Protein AF-A0A101Y1P4-F1 (afdb_monomer)

Secondary structure (DSSP, 8-state):
------THHHHHHHHHHHHHHHIIIIIHHHHHHTTTT-SSS---GGGHHHHHHHHHHHHHHHHHHHHHHGGG--S-HHHHHHHHHHHHHHHHHHHHHHHHGGGHHHHHHHHHHHHHHHHHHHHHHHHHHHHHHHHHHHHT-

Nearest PDB structures (foldseek):
  7unf-assembly1_6  TM=3.393E-01  e=2.277E+00  Homo sapiens
  7u8r-assembly1_h  TM=3.170E-01  e=5.267E+00  Sus scrofa

Structure (mmCIF, N/CA/C/O backbone):
data_AF-A0A101Y1P4-F1
#
_entry.id   AF-A0A101Y1P4-F1
#
loop_
_atom_site.group_PDB
_atom_site.id
_atom_site.type_symbol
_atom_site.label_atom_id
_atom_site.label_alt_id
_atom_site.label_comp_id
_atom_site.label_asym_id
_atom_site.label_entity_id
_atom_site.label_seq_id
_atom_site.pdbx_PDB_ins_code
_atom_site.Cartn_x
_atom_site.Cartn_y
_atom_site.Cartn_z
_atom_site.occupancy
_atom_site.B_iso_or_equiv
_atom_site.auth_seq_id
_atom_site.auth_comp_id
_atom_site.auth_asym_id
_atom_site.auth_atom_id
_atom_site.pdbx_PDB_model_num
ATOM 1 N N . MET A 1 1 ? -31.276 8.222 21.612 1.00 32.75 1 MET A N 1
ATOM 2 C CA . MET A 1 1 ? -31.260 7.771 20.201 1.00 32.75 1 MET A CA 1
ATOM 3 C C . MET A 1 1 ? -29.813 7.650 19.754 1.00 32.75 1 MET A C 1
ATOM 5 O O . MET A 1 1 ? -29.128 8.662 19.695 1.00 32.75 1 MET A O 1
ATOM 9 N N . ALA A 1 2 ? -29.314 6.431 19.530 1.00 35.50 2 ALA A N 1
ATOM 10 C CA . ALA A 1 2 ? -27.965 6.245 18.998 1.00 35.50 2 ALA A CA 1
ATOM 11 C C . ALA A 1 2 ? -27.938 6.766 17.549 1.00 35.50 2 ALA A C 1
ATOM 13 O O . ALA A 1 2 ? -28.801 6.360 16.767 1.00 35.50 2 ALA A O 1
ATOM 14 N N . PRO A 1 3 ? -27.020 7.674 17.176 1.00 42.53 3 PRO A N 1
ATOM 15 C CA . PRO A 1 3 ? -26.953 8.166 15.807 1.00 42.53 3 PRO A CA 1
ATOM 16 C C . PRO A 1 3 ? -26.710 6.981 14.872 1.00 42.53 3 PRO A C 1
ATOM 18 O O . PRO A 1 3 ? -25.846 6.146 15.152 1.00 42.53 3 PRO A O 1
ATOM 21 N N . ALA A 1 4 ? -27.489 6.900 13.789 1.00 44.00 4 ALA A N 1
ATOM 22 C CA . ALA A 1 4 ? -27.330 5.903 12.737 1.00 44.00 4 ALA A CA 1
ATOM 23 C C . ALA A 1 4 ? -25.859 5.891 12.294 1.00 44.00 4 ALA A C 1
ATOM 25 O O . ALA A 1 4 ? -25.381 6.830 11.651 1.00 44.00 4 ALA A O 1
ATOM 26 N N . ARG A 1 5 ? -25.111 4.870 12.729 1.00 55.28 5 ARG A N 1
ATOM 27 C CA . ARG A 1 5 ? -23.684 4.740 12.432 1.00 55.28 5 ARG A CA 1
ATOM 28 C C . ARG A 1 5 ? -23.569 4.555 10.927 1.00 55.28 5 ARG A C 1
ATOM 30 O O . ARG A 1 5 ? -23.924 3.503 10.409 1.00 55.28 5 ARG A O 1
ATOM 37 N N . LYS A 1 6 ? -23.136 5.602 10.220 1.00 55.81 6 LYS A N 1
ATOM 38 C CA . LYS A 1 6 ? -22.816 5.513 8.792 1.00 55.81 6 LYS A CA 1
ATOM 39 C C . LYS A 1 6 ? -21.855 4.340 8.597 1.00 55.81 6 LYS A C 1
ATOM 41 O O . LYS A 1 6 ? -20.930 4.185 9.386 1.00 55.81 6 LYS A O 1
ATOM 46 N N . ASN A 1 7 ? -22.040 3.569 7.526 1.00 67.25 7 ASN A N 1
ATOM 47 C CA . ASN A 1 7 ? -21.205 2.422 7.135 1.00 67.25 7 ASN A CA 1
ATOM 48 C C . ASN A 1 7 ? -19.762 2.821 6.727 1.00 67.25 7 ASN A C 1
ATOM 50 O O . ASN A 1 7 ? -19.125 2.148 5.921 1.00 67.25 7 ASN A O 1
ATOM 54 N N . THR A 1 8 ? -19.243 3.934 7.259 1.00 72.31 8 THR A N 1
ATOM 55 C CA . THR A 1 8 ? -17.912 4.514 7.028 1.00 72.31 8 THR A CA 1
ATOM 56 C C . THR A 1 8 ? -16.796 3.500 7.225 1.00 72.31 8 THR A C 1
ATOM 58 O O . THR A 1 8 ? -15.839 3.514 6.455 1.00 72.31 8 THR A O 1
ATOM 61 N N . ASP A 1 9 ? -16.947 2.597 8.193 1.00 76.12 9 ASP A N 1
ATOM 62 C CA . ASP A 1 9 ? -15.950 1.570 8.506 1.00 76.12 9 ASP A CA 1
ATOM 63 C C . ASP A 1 9 ? -15.800 0.556 7.354 1.00 76.12 9 ASP A C 1
ATOM 65 O O . ASP A 1 9 ? -14.686 0.167 7.008 1.00 76.12 9 ASP A O 1
ATOM 69 N N . PHE A 1 10 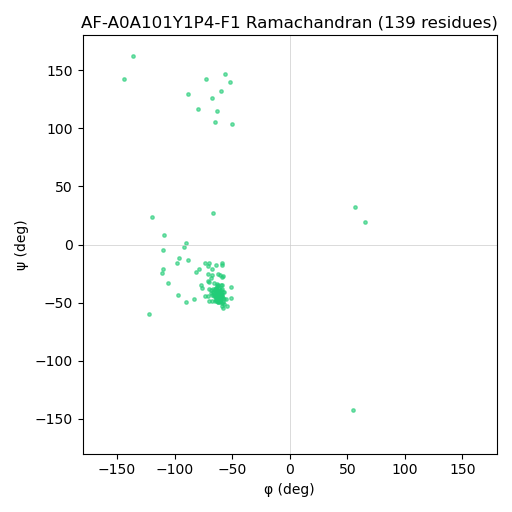? -16.910 0.185 6.702 1.00 83.25 10 PHE A N 1
ATOM 70 C CA . PHE A 1 10 ? -16.912 -0.706 5.537 1.00 83.25 10 PHE A CA 1
ATOM 71 C C . PHE A 1 10 ? -16.450 0.003 4.265 1.00 83.25 10 PHE A C 1
ATOM 73 O O . PHE A 1 10 ? -15.719 -0.584 3.470 1.00 83.25 10 PHE A O 1
ATOM 80 N N . TYR A 1 11 ? -16.821 1.274 4.078 1.00 85.50 11 TYR A N 1
ATOM 81 C CA . TYR A 1 11 ? -16.355 2.057 2.930 1.00 85.50 11 TYR A CA 1
ATOM 82 C C . TYR A 1 11 ? -14.835 2.233 2.933 1.00 85.50 11 TYR A C 1
ATOM 84 O O . TYR A 1 11 ? -14.222 2.216 1.868 1.00 85.50 11 TYR A O 1
ATOM 92 N N . MET A 1 12 ? -14.216 2.360 4.110 1.00 87.56 12 MET A N 1
ATOM 93 C CA . MET A 1 12 ? -12.762 2.457 4.224 1.00 87.56 12 MET A CA 1
ATOM 94 C C . MET A 1 12 ? -12.060 1.163 3.796 1.00 87.56 12 MET A C 1
ATOM 96 O O . MET A 1 12 ? -11.079 1.210 3.048 1.00 87.56 12 MET A O 1
ATOM 100 N N . LEU A 1 13 ? -12.584 0.011 4.221 1.00 88.56 13 LEU A N 1
ATOM 101 C CA . LEU A 1 13 ? -12.084 -1.298 3.798 1.00 88.56 13 LEU A CA 1
ATOM 102 C C . LEU A 1 13 ? -12.275 -1.507 2.298 1.00 88.56 13 LEU A C 1
ATOM 104 O O . LEU A 1 13 ? -11.332 -1.901 1.622 1.00 88.56 13 LEU A O 1
ATOM 108 N N . ALA A 1 14 ? -13.454 -1.180 1.765 1.00 90.12 14 ALA A N 1
ATOM 109 C CA . ALA A 1 14 ? -13.744 -1.299 0.340 1.00 90.12 14 ALA A CA 1
ATOM 110 C C . ALA A 1 14 ? -12.820 -0.414 -0.511 1.00 90.12 14 ALA A C 1
ATOM 112 O O . ALA A 1 14 ? -12.259 -0.885 -1.494 1.00 90.12 14 ALA A O 1
ATOM 113 N N . ALA A 1 15 ? -12.597 0.841 -0.108 1.00 90.88 15 ALA A N 1
ATOM 114 C CA . ALA A 1 15 ? -11.664 1.737 -0.789 1.00 90.88 15 ALA A CA 1
ATOM 115 C C . ALA A 1 15 ? -10.217 1.227 -0.718 1.00 90.88 15 ALA A C 1
ATOM 117 O O . ALA A 1 15 ? -9.480 1.307 -1.697 1.00 90.88 15 ALA A O 1
ATOM 118 N N . SER A 1 16 ? -9.817 0.666 0.425 1.00 92.38 16 SER A N 1
ATOM 119 C CA . SER A 1 16 ? -8.491 0.068 0.600 1.00 92.38 16 SER A CA 1
ATOM 120 C C . SER A 1 16 ? -8.312 -1.187 -0.256 1.00 92.38 16 SER A C 1
ATOM 122 O O . SER A 1 16 ? -7.266 -1.352 -0.878 1.00 92.38 16 SER A O 1
ATOM 124 N N . ALA A 1 17 ? -9.335 -2.035 -0.354 1.00 93.06 17 ALA A N 1
ATOM 125 C CA . ALA A 1 17 ? -9.335 -3.187 -1.246 1.00 93.06 17 ALA A CA 1
ATOM 126 C C . ALA A 1 17 ? -9.279 -2.750 -2.716 1.00 93.06 17 ALA A C 1
ATOM 128 O O . ALA A 1 17 ? -8.472 -3.274 -3.471 1.00 93.06 17 ALA A O 1
ATOM 129 N N . ALA A 1 18 ? -10.070 -1.752 -3.118 1.00 94.00 18 ALA A N 1
ATOM 130 C CA . ALA A 1 18 ? -10.058 -1.226 -4.481 1.00 94.00 18 ALA A CA 1
ATOM 131 C C . ALA A 1 18 ? -8.687 -0.651 -4.868 1.00 94.00 18 ALA A C 1
ATOM 133 O O . ALA A 1 18 ? -8.184 -0.957 -5.947 1.00 94.00 18 ALA A O 1
ATOM 134 N N . ALA A 1 19 ? -8.058 0.125 -3.977 1.00 93.50 19 ALA A N 1
ATOM 135 C CA . ALA A 1 19 ? -6.704 0.626 -4.188 1.00 93.50 19 ALA A CA 1
ATOM 136 C C . ALA A 1 19 ? -5.708 -0.531 -4.337 1.00 93.50 19 ALA A C 1
ATOM 138 O O . ALA A 1 19 ? -4.952 -0.569 -5.300 1.00 93.50 19 ALA A O 1
ATOM 139 N N . PHE A 1 20 ? -5.749 -1.517 -3.441 1.00 93.88 20 PHE A N 1
ATOM 140 C CA . PHE A 1 20 ? -4.874 -2.684 -3.524 1.00 93.88 20 PHE A CA 1
ATOM 141 C C . PHE A 1 20 ? -5.044 -3.445 -4.850 1.00 93.88 20 PHE A C 1
ATOM 143 O O . PHE A 1 20 ? -4.067 -3.688 -5.554 1.00 93.88 20 PHE A O 1
ATOM 150 N N . LEU A 1 21 ? -6.286 -3.748 -5.239 1.00 95.88 21 LEU A N 1
ATOM 151 C CA . LEU A 1 21 ? -6.602 -4.451 -6.484 1.00 95.88 21 LEU A CA 1
ATOM 152 C C . LEU A 1 21 ? -6.147 -3.669 -7.721 1.00 95.88 21 LEU A C 1
ATOM 154 O O . LEU A 1 21 ? -5.608 -4.270 -8.646 1.00 95.88 21 LEU A O 1
ATOM 158 N N . TYR A 1 22 ? -6.309 -2.343 -7.731 1.00 95.88 22 TYR A N 1
ATOM 159 C CA . TYR A 1 22 ? -5.798 -1.493 -8.807 1.00 95.88 22 TYR A CA 1
ATOM 160 C C . TYR A 1 22 ? -4.289 -1.689 -9.003 1.00 95.88 22 TYR A C 1
ATOM 162 O O . TYR A 1 22 ? -3.828 -1.905 -10.123 1.00 95.88 22 TYR A O 1
ATOM 170 N N . PHE A 1 23 ? -3.513 -1.686 -7.919 1.00 94.31 23 PHE A N 1
ATOM 171 C CA . PHE A 1 23 ? -2.068 -1.873 -8.023 1.00 94.31 23 PHE A CA 1
ATOM 172 C C . PHE A 1 23 ? -1.685 -3.289 -8.470 1.00 94.31 23 PHE A C 1
ATOM 174 O O . PHE A 1 23 ? -0.795 -3.427 -9.304 1.00 94.31 23 PHE A O 1
ATOM 181 N N . ILE A 1 24 ? -2.380 -4.323 -7.987 1.00 94.56 24 ILE A N 1
ATOM 182 C CA . ILE A 1 24 ? -2.117 -5.722 -8.365 1.00 94.56 24 ILE A CA 1
ATOM 183 C C . ILE A 1 24 ? -2.452 -6.008 -9.832 1.00 94.56 24 ILE A C 1
ATOM 185 O O . ILE A 1 24 ? -1.689 -6.693 -10.502 1.00 94.56 24 ILE A O 1
ATOM 189 N N . PHE A 1 25 ? -3.583 -5.511 -10.334 1.00 96.06 25 PHE A N 1
ATOM 190 C CA . PHE A 1 25 ? -4.085 -5.894 -11.658 1.00 96.06 25 PHE A CA 1
ATOM 191 C C . PHE A 1 25 ? -3.744 -4.907 -12.773 1.00 96.06 25 PHE A C 1
ATOM 193 O O . PHE A 1 25 ? -3.867 -5.264 -13.940 1.00 96.06 25 PHE A O 1
ATOM 200 N N . ILE A 1 26 ? -3.341 -3.677 -12.441 1.00 95.38 26 ILE A N 1
ATOM 201 C CA . ILE A 1 26 ? -3.069 -2.634 -13.438 1.00 95.38 26 ILE A CA 1
ATOM 202 C C . ILE A 1 26 ? -1.633 -2.131 -13.309 1.00 95.38 26 ILE A C 1
ATOM 204 O O . ILE A 1 26 ? -0.860 -2.260 -14.255 1.00 95.38 26 ILE A O 1
ATOM 208 N N . ALA A 1 27 ? -1.256 -1.583 -12.150 1.00 93.62 27 ALA A N 1
ATOM 209 C CA . ALA A 1 27 ? 0.045 -0.926 -12.014 1.00 93.62 27 ALA A CA 1
ATOM 210 C C . ALA A 1 27 ? 1.223 -1.906 -12.107 1.00 93.62 27 ALA A C 1
ATOM 212 O O . ALA A 1 27 ? 2.159 -1.666 -12.863 1.00 93.62 27 ALA A O 1
ATOM 213 N N . ILE A 1 28 ? 1.176 -3.017 -11.370 1.00 92.38 28 ILE A N 1
ATOM 214 C CA . ILE A 1 28 ? 2.271 -3.992 -11.349 1.00 92.38 28 ILE A CA 1
ATOM 215 C C . ILE A 1 28 ? 2.467 -4.663 -12.715 1.00 92.38 28 ILE A C 1
ATOM 217 O O . ILE A 1 28 ? 3.594 -4.639 -13.199 1.00 92.38 28 ILE A O 1
ATOM 221 N N . PRO A 1 29 ? 1.422 -5.184 -13.390 1.00 94.19 29 PRO A N 1
ATOM 222 C CA . PRO A 1 29 ? 1.585 -5.764 -14.721 1.00 94.19 29 PRO A CA 1
ATOM 223 C C . PRO A 1 29 ? 2.150 -4.772 -15.741 1.00 94.19 29 PRO A C 1
ATOM 225 O O . PRO A 1 29 ? 3.000 -5.144 -16.543 1.00 94.19 29 PRO A O 1
ATOM 228 N N . TYR A 1 30 ? 1.732 -3.502 -15.680 1.00 94.25 30 TYR A N 1
ATOM 229 C CA . TYR A 1 30 ? 2.298 -2.452 -16.528 1.00 94.25 30 TYR A CA 1
ATOM 230 C C . TYR A 1 30 ? 3.781 -2.205 -16.230 1.00 94.25 30 TYR A C 1
ATOM 232 O O . TYR A 1 30 ? 4.580 -2.022 -17.146 1.00 94.25 30 TYR A O 1
ATOM 240 N N . GLY A 1 31 ? 4.151 -2.152 -14.949 1.00 91.81 31 GLY A N 1
ATOM 241 C CA . GLY A 1 31 ? 5.539 -1.957 -14.546 1.00 91.81 31 GLY A CA 1
ATOM 242 C C . GLY A 1 31 ? 6.425 -3.127 -14.981 1.00 91.81 31 GLY A C 1
ATOM 243 O O . GLY A 1 31 ? 7.525 -2.911 -15.484 1.00 91.81 31 GLY A O 1
ATOM 244 N N . ASP A 1 32 ? 5.927 -4.356 -14.855 1.00 90.81 32 ASP A N 1
ATOM 245 C CA . ASP A 1 32 ? 6.650 -5.573 -15.234 1.00 90.81 32 ASP A CA 1
ATOM 246 C C . ASP A 1 32 ? 6.882 -5.638 -16.748 1.00 90.81 32 ASP A C 1
ATOM 248 O O . ASP A 1 32 ? 8.011 -5.831 -17.196 1.00 90.81 32 ASP A O 1
ATOM 252 N N . SER A 1 33 ? 5.856 -5.327 -17.551 1.00 92.88 33 SER A N 1
ATOM 253 C CA . SER A 1 33 ? 5.963 -5.339 -19.015 1.00 92.88 33 SER A CA 1
ATOM 254 C C . SER A 1 33 ? 6.944 -4.310 -19.587 1.00 92.88 33 SER A C 1
ATOM 256 O O . SER A 1 33 ? 7.337 -4.437 -20.740 1.00 92.88 33 SER A O 1
ATOM 258 N N . HIS A 1 34 ? 7.326 -3.294 -18.806 1.00 92.56 34 HIS A N 1
ATOM 259 C CA . HIS A 1 34 ? 8.256 -2.231 -19.209 1.00 92.56 34 HIS A CA 1
ATOM 260 C C . HIS A 1 34 ? 9.515 -2.180 -18.328 1.00 92.56 34 HIS A C 1
ATOM 262 O O . HIS A 1 34 ? 10.182 -1.145 -18.234 1.00 92.56 34 HIS A O 1
ATOM 268 N N . ASN A 1 35 ? 9.853 -3.304 -17.685 1.00 89.44 35 ASN A N 1
ATOM 269 C CA . ASN A 1 35 ? 11.092 -3.510 -16.933 1.00 89.44 35 ASN A CA 1
ATOM 270 C C . ASN A 1 35 ? 11.274 -2.632 -15.678 1.00 89.44 35 ASN A C 1
ATOM 272 O O . ASN A 1 35 ? 12.386 -2.522 -15.165 1.00 89.44 35 ASN A O 1
ATOM 276 N N . PHE A 1 36 ? 10.208 -2.055 -15.114 1.00 89.38 36 PHE A N 1
ATOM 277 C CA . PHE A 1 36 ? 10.287 -1.279 -13.863 1.00 89.38 36 PHE A CA 1
ATOM 278 C C . PHE A 1 36 ? 10.626 -2.129 -12.637 1.00 89.38 36 PHE A C 1
ATOM 280 O O . PHE A 1 36 ? 11.118 -1.600 -11.645 1.00 89.38 36 PHE A O 1
ATOM 287 N N . PHE A 1 37 ? 10.394 -3.438 -12.709 1.00 88.31 37 PHE A N 1
ATOM 288 C CA . PHE A 1 37 ? 10.709 -4.402 -11.653 1.00 88.31 37 PHE A CA 1
ATOM 289 C C . PHE A 1 37 ? 11.887 -5.319 -12.018 1.00 88.31 37 PHE A C 1
ATOM 291 O O . PHE A 1 37 ? 12.197 -6.259 -11.297 1.00 88.31 37 PHE A O 1
ATOM 298 N N . SER A 1 38 ? 12.582 -5.063 -13.123 1.00 84.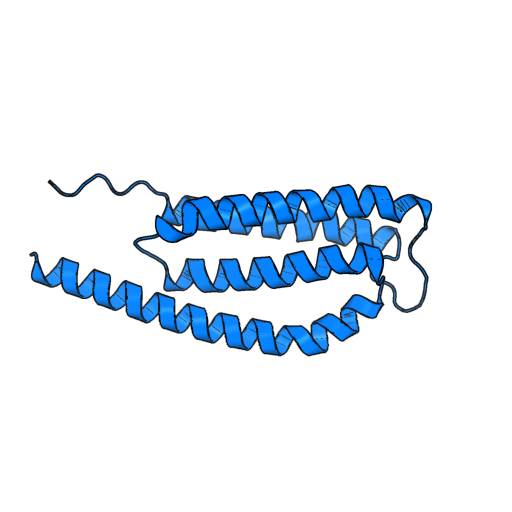12 38 SER A N 1
ATOM 299 C CA . SER A 1 38 ? 13.748 -5.865 -13.488 1.00 84.12 38 SER A CA 1
ATOM 300 C C . SER A 1 38 ? 15.010 -5.296 -12.844 1.00 84.12 38 SER A C 1
ATOM 302 O O . SER A 1 38 ? 15.296 -4.107 -12.967 1.00 84.12 38 SER A O 1
ATOM 304 N N . GLU A 1 39 ? 15.791 -6.141 -12.167 1.00 80.44 39 GLU A N 1
ATOM 305 C CA . GLU A 1 39 ? 17.153 -5.787 -11.732 1.00 80.44 39 GLU A CA 1
ATOM 306 C C . GLU A 1 39 ? 18.170 -5.885 -12.880 1.00 80.44 39 GLU A C 1
ATOM 308 O O . GLU A 1 39 ? 19.230 -5.266 -12.832 1.00 80.44 39 GLU A O 1
ATOM 313 N N . ALA A 1 40 ? 17.851 -6.653 -13.925 1.00 81.69 40 ALA A N 1
ATOM 314 C CA . ALA A 1 40 ? 18.761 -6.942 -15.030 1.00 81.69 40 ALA A CA 1
ATOM 315 C C . ALA A 1 40 ? 18.690 -5.911 -16.168 1.00 81.69 40 ALA A C 1
ATOM 317 O O . ALA A 1 40 ? 19.546 -5.908 -17.053 1.00 81.69 40 ALA A O 1
ATOM 318 N N . SER A 1 41 ? 17.671 -5.051 -16.176 1.00 78.38 41 SER A N 1
ATOM 319 C CA . SER A 1 41 ? 17.417 -4.110 -17.266 1.00 78.38 41 SER A CA 1
ATOM 320 C C . SER A 1 41 ? 16.881 -2.785 -16.745 1.00 78.38 41 SER A C 1
ATOM 322 O O . SER A 1 41 ? 16.075 -2.746 -15.820 1.00 78.38 41 SER A O 1
ATOM 324 N N . VAL A 1 42 ? 17.306 -1.693 -17.377 1.00 79.06 42 VAL A N 1
ATOM 325 C CA . VAL A 1 42 ? 16.833 -0.343 -17.054 1.00 79.06 42 VAL A CA 1
ATOM 326 C C . VAL A 1 42 ? 15.389 -0.177 -17.555 1.00 79.06 42 V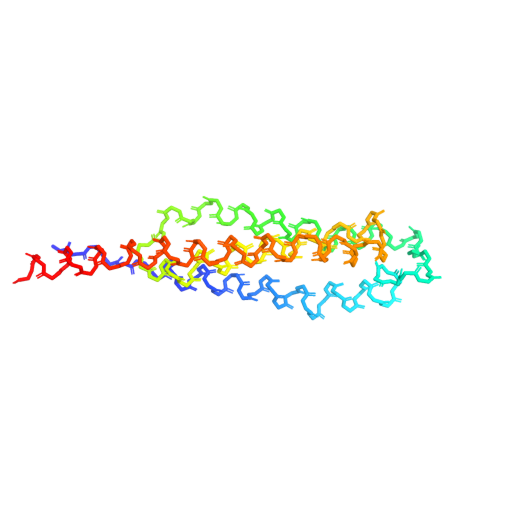AL A C 1
ATOM 328 O O . VAL A 1 42 ? 15.081 -0.682 -18.640 1.00 79.06 42 VAL A O 1
ATOM 331 N N . PRO A 1 43 ? 14.510 0.528 -16.817 1.00 84.06 43 PRO A N 1
ATOM 332 C CA . PRO A 1 43 ? 13.164 0.829 -17.291 1.00 84.06 43 PRO A CA 1
ATOM 333 C C . PRO A 1 43 ? 13.177 1.564 -18.633 1.00 84.06 43 PRO A C 1
ATOM 335 O O . PRO A 1 43 ? 14.059 2.387 -18.902 1.00 84.06 43 PRO A O 1
ATOM 338 N N . GLU A 1 44 ? 12.171 1.310 -19.466 1.00 86.00 44 GLU A N 1
ATOM 339 C CA . GLU A 1 44 ? 12.018 2.023 -20.733 1.00 86.00 44 GLU A CA 1
ATOM 340 C C . GLU A 1 44 ? 11.783 3.521 -20.479 1.00 86.00 44 GLU A C 1
ATOM 342 O O . GLU A 1 44 ? 10.776 3.926 -19.897 1.00 86.00 44 GLU A O 1
ATOM 347 N N . GLY A 1 45 ? 12.724 4.371 -20.906 1.00 83.94 45 GLY A N 1
ATOM 348 C CA . GLY A 1 45 ? 12.732 5.795 -20.542 1.00 83.94 45 GLY A CA 1
ATOM 349 C C . GLY A 1 45 ? 11.472 6.564 -20.963 1.00 83.94 45 GLY A C 1
ATOM 350 O O . GLY A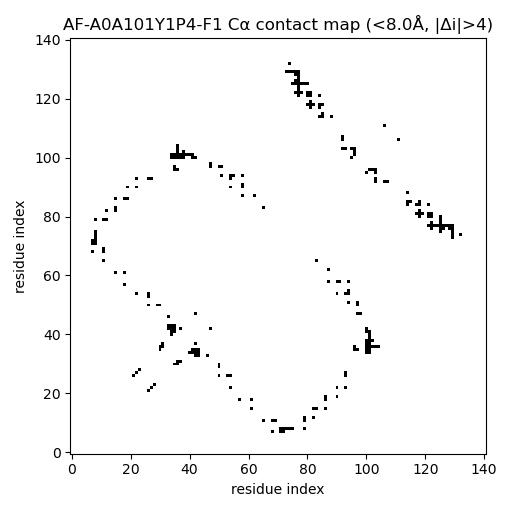 1 45 ? 10.991 7.426 -20.228 1.00 83.94 45 GLY A O 1
ATOM 351 N N . ASN A 1 46 ? 10.886 6.222 -22.111 1.00 91.31 46 ASN A N 1
ATOM 352 C CA . ASN A 1 46 ? 9.621 6.790 -22.591 1.00 91.31 46 ASN A CA 1
ATOM 353 C C . ASN A 1 46 ? 8.396 6.341 -21.770 1.00 91.31 46 ASN A C 1
ATOM 355 O O . ASN A 1 46 ? 7.351 6.985 -21.851 1.00 91.31 46 ASN A O 1
ATOM 359 N N . GLN A 1 47 ? 8.521 5.285 -20.962 1.00 93.06 47 GLN A N 1
ATOM 360 C CA . GLN A 1 47 ? 7.450 4.740 -20.125 1.00 93.06 47 GLN A CA 1
ATOM 361 C C . GLN A 1 47 ? 7.480 5.251 -18.687 1.00 93.06 47 GLN A C 1
ATOM 363 O O . GLN A 1 47 ? 6.499 5.083 -17.962 1.00 93.06 47 GLN A O 1
ATOM 368 N N . VAL A 1 48 ? 8.557 5.926 -18.272 1.00 90.19 48 VAL A N 1
ATOM 369 C CA . VAL A 1 48 ? 8.705 6.460 -16.906 1.00 90.19 48 VAL A CA 1
ATOM 370 C C . VAL A 1 48 ? 7.568 7.418 -16.564 1.00 90.19 48 VAL A C 1
ATOM 372 O O . VAL A 1 48 ? 6.954 7.304 -15.506 1.00 90.19 48 VAL A O 1
ATOM 375 N N . TRP A 1 49 ? 7.245 8.340 -17.473 1.00 92.81 49 TRP A N 1
ATOM 376 C CA . TRP A 1 49 ? 6.188 9.324 -17.243 1.00 92.81 49 TRP A CA 1
ATOM 377 C C . TRP A 1 49 ? 4.774 8.714 -17.235 1.00 92.81 49 TRP A C 1
ATOM 379 O O . TRP A 1 49 ? 4.042 8.960 -16.272 1.00 92.81 49 TRP A O 1
ATOM 389 N N . PRO A 1 50 ? 4.381 7.874 -18.218 1.00 94.50 50 PRO A N 1
ATOM 390 C CA . PRO A 1 50 ? 3.141 7.099 -18.145 1.00 94.50 50 PRO A CA 1
ATOM 391 C C . PRO A 1 50 ? 2.994 6.305 -16.846 1.00 94.50 50 PRO A C 1
ATOM 393 O O . PRO A 1 50 ? 1.949 6.365 -16.198 1.00 94.50 50 PRO A O 1
ATOM 396 N N . TYR A 1 51 ? 4.051 5.610 -16.428 1.00 93.38 51 TYR A N 1
ATOM 397 C CA . TYR A 1 51 ? 4.021 4.796 -15.223 1.00 93.38 51 TYR A CA 1
ATOM 398 C C . TYR A 1 51 ? 3.906 5.646 -13.952 1.00 93.38 51 TYR A C 1
ATOM 400 O O . TYR A 1 51 ? 3.080 5.361 -13.087 1.00 93.38 51 TYR A O 1
ATOM 408 N N . PHE A 1 52 ? 4.634 6.763 -13.875 1.00 92.12 52 PHE A N 1
ATOM 409 C CA . PHE A 1 52 ? 4.505 7.724 -12.780 1.00 92.12 52 PHE A CA 1
ATOM 410 C C . PHE A 1 52 ? 3.075 8.277 -12.649 1.00 92.12 52 PHE A C 1
ATOM 412 O O . PHE A 1 52 ? 2.563 8.410 -11.534 1.00 92.12 52 PHE A O 1
ATOM 419 N N . LEU A 1 53 ? 2.416 8.579 -13.773 1.00 94.12 53 LEU A N 1
ATOM 420 C CA . LEU A 1 53 ? 1.024 9.042 -13.806 1.00 94.12 53 LEU A CA 1
ATOM 421 C C . LEU A 1 53 ? 0.014 7.939 -13.463 1.00 94.12 53 LEU A C 1
ATOM 423 O O . LEU A 1 53 ? -1.074 8.245 -12.977 1.00 94.12 53 LEU A O 1
ATOM 427 N N . LEU A 1 54 ? 0.368 6.674 -13.683 1.00 93.88 54 LEU A N 1
ATOM 428 C CA . LEU A 1 54 ? -0.437 5.521 -13.291 1.00 93.88 54 LEU A CA 1
ATOM 429 C C . LEU A 1 54 ? -0.385 5.307 -11.768 1.00 93.88 54 LEU A C 1
ATOM 431 O O . LEU A 1 54 ? -1.409 5.099 -11.124 1.00 93.88 54 LEU A O 1
ATOM 435 N N . THR A 1 55 ? 0.797 5.401 -11.158 1.00 93.62 55 THR A N 1
ATOM 436 C CA . THR A 1 55 ? 0.993 5.038 -9.745 1.00 93.62 55 THR A CA 1
ATOM 437 C C . THR A 1 55 ? 0.777 6.208 -8.783 1.00 93.62 55 THR A C 1
ATOM 439 O O . THR A 1 55 ? 0.044 6.094 -7.796 1.00 93.62 55 THR A O 1
ATOM 442 N N . THR A 1 56 ? 1.398 7.359 -9.044 1.00 92.88 56 THR A N 1
ATOM 443 C CA . THR A 1 56 ? 1.535 8.435 -8.049 1.00 92.88 56 THR A CA 1
ATOM 444 C C . THR A 1 56 ? 0.215 9.153 -7.747 1.00 92.88 56 THR A C 1
ATOM 446 O O . THR A 1 56 ? -0.103 9.333 -6.567 1.00 92.88 56 THR A O 1
ATOM 449 N N . PRO A 1 57 ? -0.617 9.521 -8.742 1.00 93.94 57 PRO A N 1
ATOM 450 C CA . PRO A 1 57 ? -1.936 10.091 -8.477 1.00 93.94 57 PRO A CA 1
ATOM 451 C C . PRO A 1 57 ? -2.840 9.153 -7.669 1.00 93.94 57 PRO A C 1
ATOM 453 O O . PRO A 1 57 ? -3.530 9.611 -6.757 1.00 93.94 57 PRO A O 1
ATOM 456 N N . ALA A 1 58 ? -2.804 7.845 -7.944 1.00 92.75 58 ALA A N 1
ATOM 457 C CA . ALA A 1 58 ? -3.588 6.857 -7.206 1.00 92.75 58 ALA A CA 1
ATOM 458 C C . ALA A 1 58 ? -3.181 6.800 -5.723 1.00 92.75 58 ALA A C 1
ATOM 460 O O . ALA A 1 58 ? -4.049 6.806 -4.846 1.00 92.75 58 ALA A O 1
ATOM 461 N N . LEU A 1 59 ? -1.875 6.842 -5.426 1.00 93.69 59 LEU A N 1
ATOM 462 C CA . LEU A 1 59 ? -1.372 6.952 -4.054 1.00 93.69 59 LEU A CA 1
ATOM 463 C C . LEU A 1 59 ? -1.844 8.243 -3.373 1.00 93.69 59 LEU A C 1
ATOM 465 O O . LEU A 1 59 ? -2.348 8.195 -2.252 1.00 93.69 59 LEU A O 1
ATOM 469 N N . ILE A 1 60 ? -1.707 9.395 -4.036 1.00 94.31 60 ILE A N 1
ATOM 470 C CA . ILE A 1 60 ? -2.106 10.695 -3.474 1.00 94.31 60 ILE A CA 1
ATOM 471 C C . ILE A 1 60 ? -3.602 10.696 -3.140 1.00 94.31 60 ILE A C 1
ATOM 473 O O . ILE A 1 60 ? -3.992 11.086 -2.038 1.00 94.31 60 ILE A O 1
ATOM 477 N N . LEU A 1 61 ? -4.444 10.214 -4.056 1.00 94.62 61 LEU A N 1
ATOM 478 C CA . LEU A 1 61 ? -5.885 10.102 -3.833 1.00 94.62 61 LEU A CA 1
ATOM 479 C C . LEU A 1 61 ? -6.205 9.164 -2.666 1.00 94.62 61 LEU A C 1
ATOM 481 O O . LEU A 1 61 ? -7.051 9.497 -1.831 1.00 94.62 61 LEU A O 1
ATOM 485 N N . TYR A 1 62 ? -5.504 8.033 -2.564 1.00 93.94 62 TYR A N 1
ATOM 486 C CA . TYR A 1 62 ? -5.666 7.106 -1.449 1.00 93.94 62 TYR A CA 1
ATOM 487 C C . TYR A 1 62 ? -5.278 7.750 -0.109 1.00 93.94 62 TYR A C 1
ATOM 489 O O . TYR A 1 62 ? -6.039 7.660 0.855 1.00 93.94 62 TYR A O 1
ATOM 497 N N . LEU A 1 63 ? -4.166 8.489 -0.048 1.00 94.19 63 LEU A N 1
ATOM 498 C CA . LEU A 1 63 ? -3.733 9.214 1.153 1.00 94.19 63 LEU A CA 1
ATOM 499 C C . LEU A 1 63 ? -4.726 10.308 1.566 1.00 94.19 63 LEU A C 1
ATOM 501 O O . LEU A 1 63 ? -5.076 10.403 2.745 1.00 94.19 63 LEU A O 1
ATOM 505 N N . ILE A 1 64 ? -5.228 11.101 0.613 1.00 93.88 64 ILE A N 1
ATOM 506 C CA . ILE A 1 64 ? -6.264 12.117 0.867 1.00 93.88 64 ILE A CA 1
ATOM 507 C C . ILE A 1 64 ? -7.521 11.454 1.436 1.00 93.88 64 ILE A C 1
ATOM 509 O O . ILE A 1 64 ? -8.110 11.941 2.409 1.00 93.88 64 ILE A O 1
ATOM 513 N N . PHE A 1 65 ? -7.928 10.326 0.850 1.00 91.25 65 PHE A N 1
ATOM 514 C CA . PHE A 1 65 ? -9.077 9.564 1.314 1.00 91.25 65 PHE A CA 1
ATOM 515 C C . PHE A 1 65 ? -8.866 9.046 2.744 1.00 91.25 65 PHE A C 1
ATOM 517 O O . PHE A 1 65 ? -9.701 9.310 3.611 1.00 91.25 65 PHE A O 1
ATOM 524 N N . ILE A 1 66 ? -7.726 8.413 3.034 1.00 91.75 66 ILE A N 1
ATOM 525 C CA . ILE A 1 66 ? -7.368 7.971 4.389 1.00 91.75 66 ILE A CA 1
ATOM 526 C C . ILE A 1 66 ? -7.443 9.144 5.367 1.00 91.75 66 ILE A C 1
ATOM 528 O O . ILE A 1 66 ? -8.137 9.055 6.378 1.00 91.75 66 ILE A O 1
ATOM 532 N N . PHE A 1 67 ? -6.774 10.261 5.076 1.00 90.44 67 PHE A N 1
ATOM 533 C CA . PHE A 1 67 ? -6.667 11.378 6.015 1.00 90.44 67 PHE A CA 1
ATOM 534 C C . PHE A 1 67 ? -8.037 11.972 6.367 1.00 90.44 67 PHE A C 1
ATOM 536 O O . PHE A 1 67 ? -8.314 12.296 7.526 1.00 90.44 67 PHE A O 1
ATOM 543 N N . LYS A 1 68 ? -8.934 12.050 5.379 1.00 88.56 68 LYS A N 1
ATOM 544 C CA . LYS A 1 68 ? -10.299 12.557 5.554 1.00 88.56 68 LYS A CA 1
ATOM 545 C C . LYS A 1 68 ? -11.198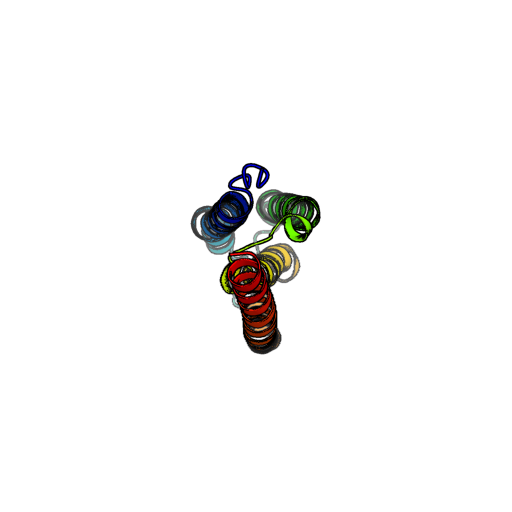 11.603 6.350 1.00 88.56 68 LYS A C 1
ATOM 547 O O . LYS A 1 68 ? -12.095 12.072 7.056 1.00 88.56 68 LYS A O 1
ATOM 552 N N . TRP A 1 69 ? -10.986 10.289 6.252 1.00 84.62 69 TRP A N 1
ATOM 553 C CA . TRP A 1 69 ? -11.923 9.286 6.775 1.00 84.62 69 TRP A CA 1
ATOM 554 C C . TRP A 1 69 ? -11.420 8.506 7.992 1.00 84.62 69 TRP A C 1
ATOM 556 O O . TRP A 1 69 ? -12.247 8.050 8.777 1.00 84.62 69 TRP A O 1
ATOM 566 N N . ILE A 1 70 ? -10.112 8.438 8.253 1.00 83.69 70 ILE A N 1
ATOM 567 C CA . ILE A 1 70 ? -9.534 7.651 9.358 1.00 83.69 70 ILE A CA 1
ATOM 568 C C . ILE A 1 70 ? -10.050 8.077 10.738 1.00 83.69 70 ILE A C 1
ATOM 570 O O . ILE A 1 70 ? -10.274 7.242 11.615 1.00 83.69 70 ILE A O 1
ATOM 574 N N . ARG A 1 71 ? -10.311 9.379 10.927 1.00 81.62 71 ARG A N 1
ATOM 575 C CA . ARG A 1 71 ? -10.880 9.927 12.172 1.00 81.62 71 ARG A CA 1
ATOM 576 C C . ARG A 1 71 ? -12.353 9.563 12.372 1.00 81.62 71 ARG A C 1
ATOM 578 O O . ARG A 1 71 ? -12.846 9.662 13.490 1.00 81.62 71 ARG A O 1
ATOM 585 N N . ARG A 1 72 ? -13.046 9.157 11.305 1.00 81.56 72 ARG A N 1
ATOM 586 C CA . ARG A 1 72 ? -14.465 8.769 11.306 1.00 81.56 72 ARG A CA 1
ATOM 587 C C . ARG A 1 72 ? -14.666 7.269 11.532 1.00 81.56 72 ARG A C 1
ATOM 589 O O . ARG A 1 72 ? -15.808 6.829 11.582 1.00 81.56 72 ARG A O 1
ATOM 596 N N . ILE A 1 73 ? -13.583 6.497 11.660 1.00 79.56 73 ILE A N 1
ATOM 597 C CA . ILE A 1 73 ? -13.650 5.059 11.927 1.00 79.56 73 ILE A CA 1
ATOM 598 C C . ILE A 1 73 ? -13.902 4.858 13.418 1.00 79.56 73 ILE A C 1
ATOM 600 O O . ILE A 1 73 ? -13.068 5.230 14.258 1.00 79.56 73 ILE A O 1
ATOM 604 N N . HIS A 1 74 ? -15.042 4.273 13.767 1.00 75.06 74 HIS A N 1
ATOM 605 C CA . HIS A 1 74 ? -15.444 4.072 15.164 1.00 75.06 74 HIS A CA 1
ATOM 606 C C . HIS A 1 74 ? -15.432 2.604 15.590 1.00 75.06 74 HIS A C 1
ATOM 608 O O . HIS A 1 74 ? -15.245 2.342 16.776 1.00 75.06 74 HIS A O 1
ATOM 614 N N . PHE A 1 75 ? -15.571 1.680 14.643 1.00 74.38 75 PHE A N 1
ATOM 615 C CA . PHE A 1 75 ? -15.565 0.237 14.855 1.00 74.38 75 PHE A CA 1
ATOM 616 C C . PHE A 1 75 ? -14.696 -0.445 13.776 1.00 74.38 75 PHE A C 1
ATOM 618 O O . PHE A 1 75 ? -14.366 0.177 12.766 1.00 74.38 75 PHE A O 1
ATOM 625 N N . LEU A 1 76 ? -14.270 -1.698 13.994 1.00 82.81 76 LEU A N 1
ATOM 626 C CA . LEU A 1 76 ? -13.343 -2.432 13.107 1.00 82.81 76 LEU A CA 1
ATOM 627 C C . LEU A 1 76 ? -12.001 -1.710 12.865 1.00 82.81 76 LEU A C 1
ATOM 629 O O . LEU A 1 76 ? -11.399 -1.821 11.792 1.00 82.81 76 LEU A O 1
ATOM 633 N N . ARG A 1 77 ? -11.501 -0.964 13.852 1.00 86.56 77 ARG A N 1
ATOM 634 C CA . ARG A 1 77 ? -10.177 -0.326 13.801 1.00 86.56 77 ARG A CA 1
ATOM 635 C C . ARG A 1 77 ? -9.059 -1.356 13.776 1.00 86.56 77 ARG A C 1
ATOM 637 O O . ARG A 1 77 ? -8.051 -1.108 13.122 1.00 86.56 77 ARG A O 1
ATOM 644 N N . TRP A 1 78 ? -9.245 -2.498 14.443 1.00 87.75 78 TRP A N 1
ATOM 645 C CA . TRP A 1 78 ? -8.284 -3.608 14.427 1.00 87.75 78 TRP A CA 1
ATOM 646 C C . TRP A 1 78 ? -8.016 -4.138 13.017 1.00 87.75 78 TRP A C 1
ATOM 648 O O . TRP A 1 78 ? -6.922 -4.620 12.766 1.00 87.75 78 TRP A O 1
ATOM 658 N N . LEU A 1 79 ? -8.984 -4.011 12.102 1.00 88.19 79 LEU A N 1
ATOM 659 C CA . LEU A 1 79 ? -8.853 -4.433 10.708 1.00 88.19 79 LEU A CA 1
ATOM 660 C C . LEU A 1 79 ? -8.466 -3.262 9.795 1.00 88.19 79 LEU A C 1
ATOM 662 O O . LEU A 1 79 ? -7.575 -3.387 8.963 1.00 88.19 79 LEU A O 1
ATOM 666 N N . ASN A 1 80 ? -9.095 -2.098 9.972 1.00 90.25 80 ASN A N 1
ATOM 667 C CA . ASN A 1 80 ? -8.834 -0.930 9.131 1.00 90.25 80 ASN A CA 1
ATOM 668 C C . ASN A 1 80 ? -7.398 -0.409 9.261 1.00 90.25 80 ASN A C 1
ATOM 670 O O . ASN A 1 80 ? -6.751 -0.136 8.256 1.00 90.25 80 ASN A O 1
ATOM 674 N N . TYR A 1 81 ? -6.890 -0.248 10.484 1.00 89.19 81 TYR A N 1
ATOM 675 C CA . TYR A 1 81 ? -5.568 0.340 10.705 1.00 89.19 81 TYR A CA 1
ATOM 676 C C . TYR A 1 81 ? -4.416 -0.467 10.090 1.00 89.19 81 TYR A C 1
ATOM 678 O O . TYR A 1 81 ? -3.611 0.147 9.385 1.00 89.19 81 TYR A O 1
ATOM 686 N N . PRO A 1 82 ? -4.315 -1.798 10.288 1.00 90.25 82 PRO A N 1
ATOM 687 C CA . PRO A 1 82 ? -3.255 -2.569 9.648 1.00 90.25 82 PRO A CA 1
ATOM 688 C C . PRO A 1 82 ? -3.381 -2.582 8.122 1.00 90.25 82 PRO A C 1
ATOM 690 O O . PRO A 1 82 ? -2.370 -2.425 7.448 1.00 90.25 82 PRO A O 1
ATOM 693 N N . VAL A 1 83 ? -4.596 -2.682 7.568 1.00 91.75 83 VAL A N 1
ATOM 694 C CA . VAL A 1 83 ? -4.811 -2.658 6.109 1.00 91.75 83 VAL A CA 1
ATOM 695 C C . VAL A 1 83 ? -4.362 -1.329 5.501 1.00 91.75 83 VAL A C 1
ATOM 697 O O . VAL A 1 83 ? -3.675 -1.319 4.484 1.00 91.75 83 VAL A O 1
ATOM 700 N N . ILE A 1 84 ? -4.701 -0.204 6.137 1.00 92.00 84 ILE A N 1
ATOM 701 C CA . ILE A 1 84 ? -4.278 1.130 5.689 1.00 92.00 84 ILE A CA 1
ATOM 702 C C . ILE A 1 84 ? -2.752 1.239 5.683 1.00 92.00 84 ILE A C 1
ATOM 704 O O . ILE A 1 84 ? -2.175 1.666 4.687 1.00 92.00 84 ILE A O 1
ATOM 708 N N . ILE A 1 85 ? -2.098 0.856 6.782 1.00 90.81 85 ILE A N 1
ATOM 709 C CA . ILE A 1 85 ? -0.636 0.922 6.910 1.00 90.81 85 ILE A CA 1
ATOM 710 C C . ILE A 1 85 ? 0.037 0.035 5.867 1.00 90.81 85 ILE A C 1
ATOM 712 O O . ILE A 1 85 ? 0.960 0.490 5.190 1.00 90.81 85 ILE A O 1
ATOM 716 N N . PHE A 1 86 ? -0.435 -1.199 5.709 1.00 91.19 86 PHE A N 1
ATOM 717 C CA . PHE A 1 86 ? 0.091 -2.123 4.716 1.00 91.19 86 PHE A CA 1
ATOM 718 C C . PHE A 1 86 ? -0.034 -1.543 3.305 1.00 91.19 86 PHE A C 1
ATOM 720 O O . PHE A 1 86 ? 0.962 -1.455 2.593 1.00 91.19 86 PHE A O 1
ATOM 727 N N . ASN A 1 87 ? -1.221 -1.061 2.931 1.00 92.75 87 ASN A N 1
ATOM 728 C CA . ASN A 1 87 ? -1.457 -0.487 1.611 1.00 92.75 87 ASN A CA 1
ATOM 729 C C . ASN A 1 87 ? -0.613 0.757 1.348 1.00 92.75 87 ASN A C 1
ATOM 731 O O . ASN A 1 87 ? -0.080 0.895 0.254 1.00 92.75 87 ASN A O 1
ATOM 735 N N . VAL A 1 88 ? -0.476 1.664 2.319 1.00 92.62 88 VAL A N 1
ATOM 736 C CA . VAL A 1 88 ? 0.359 2.862 2.146 1.00 92.62 88 VAL A CA 1
ATOM 737 C C . VAL A 1 88 ? 1.806 2.466 1.869 1.00 92.62 88 VAL A C 1
ATOM 739 O O . VAL A 1 88 ? 2.384 2.969 0.912 1.00 92.62 88 VAL A O 1
ATOM 742 N N . ASN A 1 89 ? 2.372 1.540 2.650 1.00 90.50 89 ASN A N 1
ATOM 743 C CA . ASN A 1 89 ? 3.743 1.071 2.435 1.00 90.50 89 ASN A CA 1
ATOM 744 C C . ASN A 1 89 ? 3.889 0.351 1.088 1.00 90.50 89 ASN A C 1
ATOM 746 O O . ASN A 1 89 ? 4.793 0.662 0.318 1.00 90.50 89 ASN A O 1
ATOM 750 N N . PHE A 1 90 ? 2.972 -0.566 0.780 1.00 89.25 90 PHE A N 1
ATOM 751 C CA . PHE A 1 90 ? 2.976 -1.328 -0.464 1.00 89.25 90 PHE A CA 1
ATOM 752 C C . PHE A 1 90 ? 2.904 -0.419 -1.694 1.00 89.25 90 PHE A C 1
ATOM 754 O O . PHE A 1 90 ? 3.763 -0.477 -2.569 1.00 89.25 90 PHE A O 1
ATOM 761 N N . ILE A 1 91 ? 1.918 0.476 -1.738 1.00 92.00 91 ILE A N 1
ATOM 762 C CA . ILE A 1 91 ? 1.712 1.387 -2.865 1.00 92.00 91 ILE A CA 1
ATOM 763 C C . ILE A 1 91 ? 2.888 2.358 -3.004 1.00 92.00 91 ILE A C 1
ATOM 765 O O . ILE A 1 91 ? 3.312 2.658 -4.121 1.00 92.00 91 ILE A O 1
ATOM 769 N N . PHE A 1 92 ? 3.429 2.847 -1.887 1.00 91.25 92 PHE A N 1
ATOM 770 C CA . PHE A 1 92 ? 4.593 3.726 -1.902 1.00 91.25 92 PHE A CA 1
ATOM 771 C C . PHE A 1 92 ? 5.806 3.046 -2.545 1.00 91.25 92 PHE A C 1
ATOM 773 O O . PHE A 1 92 ? 6.466 3.657 -3.383 1.00 91.25 92 PHE A O 1
ATOM 780 N N . LEU A 1 93 ? 6.051 1.769 -2.234 1.00 89.44 93 LEU A N 1
ATOM 781 C CA . LEU A 1 93 ? 7.112 0.987 -2.873 1.00 89.44 93 LEU A CA 1
ATOM 782 C C . LEU A 1 93 ? 6.883 0.867 -4.382 1.00 89.44 93 LEU A C 1
ATOM 784 O O . LEU A 1 93 ? 7.799 1.140 -5.153 1.00 89.44 93 LEU A O 1
ATOM 788 N N . ILE A 1 94 ? 5.656 0.573 -4.820 1.00 89.00 94 ILE A N 1
ATOM 789 C CA . ILE A 1 94 ? 5.342 0.541 -6.254 1.00 89.00 94 ILE A CA 1
ATOM 790 C C . ILE A 1 94 ? 5.604 1.902 -6.914 1.00 89.00 94 ILE A C 1
ATOM 792 O O . ILE A 1 94 ? 6.228 1.953 -7.969 1.00 89.00 94 ILE A O 1
ATOM 796 N N . CYS A 1 95 ? 5.236 3.019 -6.285 1.00 89.38 95 CYS A N 1
ATOM 797 C CA . CYS A 1 95 ? 5.530 4.348 -6.833 1.00 89.38 95 CYS A CA 1
ATOM 798 C C . CYS A 1 95 ? 7.040 4.625 -6.942 1.00 89.38 95 CYS A C 1
ATOM 800 O O . CYS A 1 95 ? 7.480 5.258 -7.898 1.00 89.38 95 CYS A O 1
ATOM 802 N N . LEU A 1 96 ? 7.849 4.137 -5.995 1.00 87.75 96 LEU A N 1
ATOM 803 C CA . LEU A 1 96 ? 9.307 4.295 -6.038 1.00 87.75 96 LEU A CA 1
ATOM 804 C C . LEU A 1 96 ? 9.966 3.518 -7.183 1.00 87.75 96 LEU A C 1
ATOM 806 O O . LEU A 1 96 ? 11.023 3.938 -7.657 1.00 87.75 96 LEU A O 1
ATOM 810 N N . SER A 1 97 ? 9.351 2.431 -7.661 1.00 85.19 97 SER A N 1
ATOM 811 C CA . SER A 1 97 ? 9.873 1.689 -8.819 1.00 85.19 97 SER A CA 1
ATOM 812 C C . SER A 1 97 ? 9.950 2.550 -10.087 1.00 85.19 97 SER A C 1
ATOM 814 O O . SER A 1 97 ? 10.846 2.346 -10.900 1.00 85.19 97 SER A O 1
ATOM 816 N N . ALA A 1 98 ? 9.118 3.595 -10.208 1.00 78.56 98 ALA A N 1
ATOM 817 C CA . ALA A 1 98 ? 9.184 4.545 -11.321 1.00 78.56 98 ALA A CA 1
ATOM 818 C C . ALA A 1 98 ? 10.514 5.320 -11.388 1.00 78.56 98 ALA A C 1
ATOM 820 O O . ALA A 1 98 ? 10.907 5.764 -12.463 1.00 78.56 98 ALA A O 1
ATOM 821 N N . PHE A 1 99 ? 11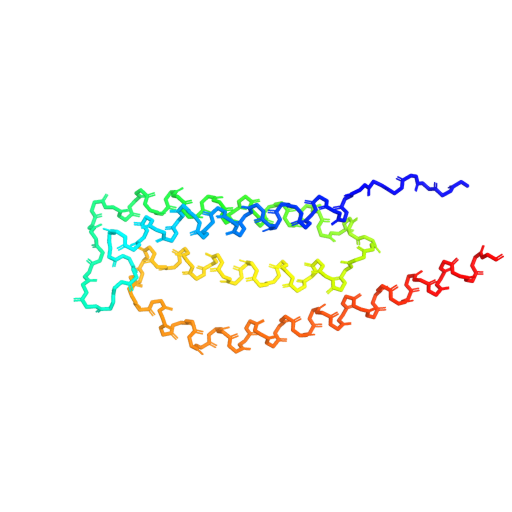.208 5.473 -10.256 1.00 78.75 99 PHE A N 1
ATOM 822 C CA . PHE A 1 99 ? 12.462 6.225 -10.155 1.00 78.75 99 PHE A CA 1
ATOM 823 C C . PHE A 1 99 ? 13.688 5.327 -10.008 1.00 78.75 99 PHE A C 1
ATOM 825 O O . PHE A 1 99 ? 14.762 5.670 -10.493 1.00 78.75 99 PHE A O 1
ATOM 832 N N . ASN A 1 100 ? 13.528 4.188 -9.332 1.00 77.88 100 ASN A N 1
ATOM 833 C CA . ASN A 1 100 ? 14.641 3.329 -8.930 1.00 77.88 100 ASN A CA 1
ATOM 834 C C . ASN A 1 100 ? 14.701 1.995 -9.697 1.00 77.88 100 ASN A C 1
ATOM 836 O O . ASN A 1 100 ? 15.643 1.225 -9.486 1.00 77.88 100 ASN A O 1
ATOM 840 N N . GLY A 1 101 ? 13.716 1.706 -10.559 1.00 78.62 101 GLY A N 1
ATOM 841 C CA . GLY A 1 101 ? 13.606 0.435 -11.279 1.00 78.62 101 GLY A CA 1
ATOM 842 C C . GLY A 1 101 ? 13.611 -0.772 -10.332 1.00 78.62 101 GLY A C 1
ATOM 843 O O . GLY A 1 101 ? 13.104 -0.696 -9.206 1.00 78.62 101 GLY A O 1
ATOM 844 N N . GLY A 1 102 ? 14.262 -1.865 -10.750 1.00 76.75 102 GLY A N 1
ATOM 845 C CA . GLY A 1 102 ? 14.399 -3.095 -9.959 1.00 76.75 102 GLY A CA 1
ATOM 846 C C . GLY A 1 102 ? 15.083 -2.926 -8.598 1.00 76.75 102 GLY A C 1
ATOM 847 O O . GLY A 1 102 ? 14.893 -3.753 -7.712 1.00 76.75 102 GLY A O 1
ATOM 848 N N . THR A 1 103 ? 15.781 -1.813 -8.339 1.00 79.88 103 THR A N 1
ATOM 849 C CA . THR A 1 103 ? 16.360 -1.521 -7.010 1.00 79.88 103 THR A CA 1
ATOM 850 C C . THR A 1 103 ? 15.291 -1.465 -5.904 1.00 79.88 103 THR A C 1
ATOM 852 O O . THR A 1 103 ? 15.592 -1.594 -4.716 1.00 79.88 103 THR A O 1
ATOM 855 N N . VAL A 1 104 ? 14.015 -1.314 -6.272 1.00 81.88 104 VAL A N 1
ATOM 856 C CA . VAL A 1 104 ? 12.881 -1.375 -5.345 1.00 81.88 104 VAL A CA 1
ATOM 857 C C . VAL A 1 104 ? 12.794 -2.701 -4.570 1.00 81.88 104 VAL A C 1
ATOM 859 O O . VAL A 1 104 ? 12.319 -2.696 -3.435 1.00 81.88 104 VAL A O 1
ATOM 862 N N . PHE A 1 105 ? 13.298 -3.821 -5.102 1.00 77.31 105 PHE A N 1
ATOM 863 C CA . PHE A 1 105 ? 13.293 -5.106 -4.386 1.00 77.31 105 PHE A CA 1
ATOM 864 C C . PHE A 1 105 ? 14.166 -5.078 -3.132 1.00 77.31 105 PHE A C 1
ATOM 866 O O . PHE A 1 105 ? 13.751 -5.553 -2.074 1.00 77.31 105 PHE A O 1
ATOM 873 N N . TRP A 1 106 ? 15.314 -4.409 -3.193 1.00 81.06 106 TRP A N 1
ATOM 874 C CA . TRP A 1 106 ? 16.177 -4.185 -2.032 1.00 81.06 106 TRP A CA 1
ATOM 875 C C . TRP A 1 106 ? 15.489 -3.328 -0.967 1.00 81.06 106 TRP A C 1
ATOM 877 O O . TRP A 1 106 ? 15.582 -3.605 0.231 1.00 81.06 106 TRP A O 1
ATOM 887 N N . LEU A 1 107 ? 14.717 -2.328 -1.401 1.00 81.38 107 LEU A N 1
ATOM 888 C CA . LEU A 1 107 ? 13.869 -1.538 -0.512 1.00 81.38 107 LEU A CA 1
ATOM 889 C C . LEU A 1 107 ? 12.783 -2.399 0.136 1.00 81.38 107 LEU A C 1
ATOM 891 O O . LEU A 1 1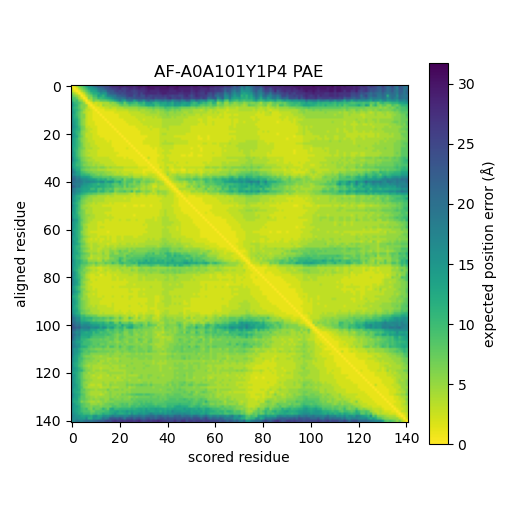07 ? 12.523 -2.210 1.321 1.00 81.38 107 LEU A O 1
ATOM 895 N N . ILE A 1 108 ? 12.188 -3.370 -0.565 1.00 82.94 108 ILE A N 1
ATOM 896 C CA . ILE A 1 108 ? 11.203 -4.300 0.016 1.00 82.94 108 ILE A CA 1
ATOM 897 C C . ILE A 1 108 ? 11.836 -5.141 1.133 1.00 82.94 108 ILE A C 1
ATOM 899 O O . ILE A 1 108 ? 11.214 -5.310 2.179 1.00 82.94 108 ILE A O 1
ATOM 903 N N . PHE A 1 109 ? 13.077 -5.609 0.979 1.00 80.75 109 PHE A N 1
ATOM 904 C CA . PHE A 1 109 ? 13.757 -6.368 2.038 1.00 80.75 109 PHE A CA 1
ATOM 905 C C . PHE A 1 109 ? 13.982 -5.554 3.319 1.00 80.75 109 PHE A C 1
ATOM 907 O O . PHE A 1 109 ? 13.889 -6.101 4.416 1.00 80.75 109 PHE A O 1
ATOM 914 N N . ILE A 1 110 ? 14.233 -4.249 3.199 1.00 83.25 110 ILE A N 1
ATOM 915 C CA . ILE A 1 110 ? 14.448 -3.361 4.352 1.00 83.25 110 ILE A CA 1
ATOM 916 C C . ILE A 1 110 ? 13.113 -2.882 4.938 1.00 83.25 110 ILE A C 1
ATOM 918 O O . ILE A 1 110 ? 12.895 -2.908 6.150 1.00 83.25 110 ILE A O 1
ATOM 922 N N . THR A 1 111 ? 12.201 -2.436 4.079 1.00 84.75 111 THR A N 1
ATOM 923 C CA . THR A 1 111 ? 10.923 -1.832 4.480 1.00 84.75 111 THR A CA 1
ATOM 924 C C . THR A 1 111 ? 9.858 -2.867 4.826 1.00 84.75 111 THR A C 1
ATOM 926 O O . THR A 1 111 ? 8.969 -2.571 5.619 1.00 84.75 111 THR A O 1
ATOM 929 N N . GLY A 1 112 ? 9.953 -4.091 4.307 1.00 84.81 112 GLY A N 1
ATOM 930 C CA . GLY A 1 112 ? 9.033 -5.195 4.576 1.00 84.81 112 GLY A CA 1
ATOM 931 C C . GLY A 1 112 ? 8.936 -5.539 6.064 1.00 84.81 112 GLY A C 1
ATOM 932 O O . GLY A 1 112 ? 7.835 -5.469 6.615 1.00 84.81 112 GLY A O 1
ATOM 933 N N . PRO A 1 113 ? 10.053 -5.824 6.761 1.00 88.56 113 PRO A N 1
ATOM 934 C CA . PRO A 1 113 ? 10.053 -6.051 8.206 1.00 88.56 113 PRO A CA 1
ATOM 935 C C . PRO A 1 113 ? 9.476 -4.872 8.998 1.00 88.56 113 PRO A C 1
ATOM 937 O O . PRO A 1 113 ? 8.685 -5.074 9.920 1.00 88.56 113 PRO A O 1
ATOM 940 N N . VAL A 1 114 ? 9.813 -3.637 8.608 1.00 87.56 114 VAL A N 1
ATOM 941 C CA . VAL A 1 114 ? 9.274 -2.419 9.234 1.00 87.56 114 VAL A CA 1
ATOM 942 C C . VAL A 1 114 ? 7.760 -2.332 9.034 1.00 87.56 114 VAL A C 1
ATOM 944 O O . VAL A 1 114 ? 7.024 -2.083 9.987 1.00 87.56 114 VAL A O 1
ATOM 947 N N . SER A 1 115 ? 7.272 -2.592 7.822 1.00 87.44 115 SER A N 1
ATOM 948 C CA . SER A 1 115 ? 5.847 -2.586 7.493 1.00 87.44 115 SER A CA 1
ATOM 949 C C . SER A 1 115 ? 5.088 -3.680 8.246 1.00 87.44 115 SER A C 1
ATOM 951 O O . SER A 1 115 ? 3.996 -3.425 8.756 1.00 87.44 115 SER A O 1
ATOM 953 N N . LEU A 1 116 ? 5.660 -4.880 8.386 1.00 88.44 116 LEU A N 1
ATOM 954 C CA . LEU A 1 116 ? 5.082 -5.967 9.183 1.00 88.44 116 LEU A CA 1
ATOM 955 C C . LEU A 1 116 ? 5.001 -5.597 10.667 1.00 88.44 116 LEU A C 1
ATOM 957 O O . LEU A 1 116 ? 3.952 -5.770 11.290 1.00 88.44 116 LEU A O 1
ATOM 961 N N . LEU A 1 117 ? 6.073 -5.028 11.221 1.00 91.50 117 LEU A N 1
ATOM 962 C CA . LEU A 1 117 ? 6.107 -4.564 12.605 1.00 91.50 117 LEU A CA 1
ATOM 963 C C . LEU A 1 117 ? 5.060 -3.468 12.850 1.00 91.50 117 LEU A C 1
ATOM 965 O O . LEU A 1 117 ? 4.271 -3.566 13.791 1.00 91.50 117 LEU A O 1
ATOM 969 N N . LEU A 1 118 ? 4.989 -2.465 11.972 1.00 89.62 118 LEU A N 1
ATOM 970 C CA . LEU A 1 118 ? 3.967 -1.420 12.038 1.00 89.62 118 LEU A CA 1
ATOM 971 C C . LEU A 1 118 ? 2.559 -2.010 11.928 1.00 89.62 118 LEU A C 1
ATOM 973 O O . LEU A 1 118 ? 1.685 -1.646 12.709 1.00 89.62 118 LEU A O 1
ATOM 977 N N . THR A 1 119 ? 2.340 -2.960 11.022 1.00 89.75 119 THR A N 1
ATOM 978 C CA . THR A 1 119 ? 1.052 -3.653 10.871 1.00 89.75 119 THR A CA 1
ATOM 979 C C . THR A 1 119 ? 0.641 -4.329 12.182 1.00 89.75 119 THR A C 1
ATOM 981 O O . THR A 1 119 ? -0.482 -4.121 12.644 1.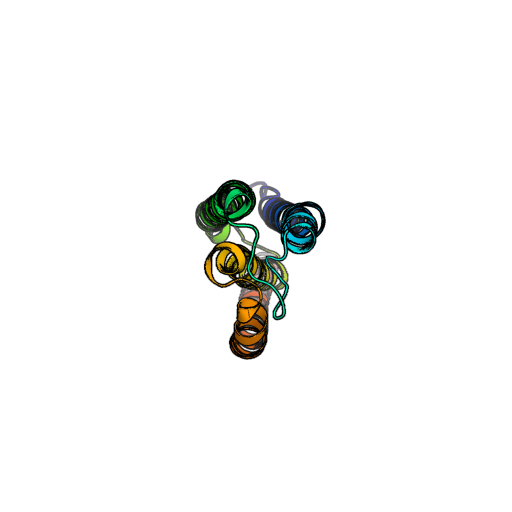00 89.75 119 THR A O 1
ATOM 984 N N . GLY A 1 120 ? 1.550 -5.050 12.847 1.00 90.06 120 GLY A N 1
ATOM 985 C CA . GLY A 1 120 ? 1.291 -5.672 14.152 1.00 90.06 120 GLY A CA 1
ATOM 986 C C . GLY A 1 120 ? 0.983 -4.659 15.263 1.00 90.06 120 GLY A C 1
ATOM 987 O O . GLY A 1 120 ? 0.043 -4.843 16.046 1.00 90.06 120 GLY A O 1
ATOM 988 N N . ILE A 1 121 ? 1.716 -3.543 15.306 1.00 92.00 121 ILE A N 1
ATOM 989 C CA . ILE A 1 121 ? 1.469 -2.451 16.260 1.00 92.00 121 ILE A CA 1
ATOM 990 C C . ILE A 1 121 ? 0.077 -1.847 16.035 1.00 92.00 121 ILE A C 1
ATOM 992 O O . ILE A 1 121 ? -0.710 -1.717 16.976 1.00 92.00 121 ILE A O 1
ATOM 996 N N . PHE A 1 122 ? -0.265 -1.506 14.793 1.00 91.75 122 PHE A N 1
ATOM 997 C CA . PHE A 1 122 ? -1.539 -0.870 14.460 1.00 91.75 122 PHE A CA 1
ATOM 998 C C . PHE A 1 122 ? -2.735 -1.812 14.604 1.00 91.75 122 PHE A C 1
ATOM 1000 O O . PHE A 1 122 ? -3.804 -1.359 15.025 1.00 91.75 122 PHE A O 1
ATOM 1007 N N . PHE A 1 123 ? -2.549 -3.108 14.350 1.00 92.44 123 PHE A N 1
ATOM 1008 C CA . PHE A 1 123 ? -3.516 -4.145 14.704 1.00 92.44 123 PHE A CA 1
ATOM 1009 C C . PHE A 1 123 ? -3.803 -4.123 16.210 1.00 92.44 123 PHE A C 1
ATOM 1011 O O . PHE A 1 123 ? -4.957 -3.992 16.619 1.00 92.44 123 PHE A O 1
ATOM 1018 N N . THR A 1 124 ? -2.756 -4.151 17.040 1.00 91.44 124 THR A N 1
ATOM 1019 C CA . THR A 1 124 ? -2.881 -4.152 18.507 1.00 91.44 124 THR A CA 1
ATOM 1020 C C . THR A 1 124 ? -3.571 -2.883 19.014 1.00 91.44 124 THR A C 1
ATOM 1022 O O . THR A 1 124 ? -4.505 -2.949 19.816 1.00 91.44 124 THR A O 1
ATOM 1025 N N . ILE A 1 125 ? -3.177 -1.712 18.503 1.00 91.31 125 ILE A N 1
ATOM 1026 C CA . ILE A 1 125 ? -3.813 -0.427 18.832 1.00 91.31 125 ILE A CA 1
ATOM 1027 C C . ILE A 1 125 ? -5.292 -0.431 18.434 1.00 91.31 125 ILE A C 1
ATOM 1029 O O . ILE A 1 125 ? -6.142 0.029 19.203 1.00 91.31 125 ILE A O 1
ATOM 1033 N N . GLY A 1 126 ? -5.609 -0.924 17.237 1.00 88.56 126 GLY A N 1
ATOM 1034 C CA . GLY A 1 126 ? -6.979 -1.036 16.754 1.00 88.56 126 GLY A CA 1
ATOM 1035 C C . GLY A 1 126 ? -7.818 -1.961 17.636 1.00 88.56 126 GLY A C 1
ATOM 1036 O O . GLY A 1 126 ? -8.914 -1.575 18.041 1.00 88.56 126 GLY A O 1
ATOM 1037 N N . LEU A 1 127 ? -7.267 -3.113 18.028 1.00 90.62 127 LEU A N 1
ATOM 1038 C CA . LEU A 1 127 ? -7.920 -4.083 18.907 1.00 90.62 127 LEU A CA 1
ATOM 1039 C C . LEU A 1 127 ? -8.230 -3.483 20.280 1.00 90.62 127 LEU A C 1
ATOM 1041 O O . LEU A 1 127 ? -9.366 -3.554 20.740 1.00 90.62 127 LEU A O 1
ATOM 1045 N N . ILE A 1 128 ? -7.259 -2.815 20.912 1.00 90.56 128 ILE A N 1
ATOM 1046 C CA . ILE A 1 128 ? -7.462 -2.149 22.208 1.00 90.56 128 ILE A CA 1
ATOM 1047 C C . ILE A 1 128 ? -8.580 -1.104 22.113 1.00 90.56 128 ILE A C 1
ATOM 1049 O O . ILE A 1 128 ? -9.423 -1.004 23.009 1.00 90.56 128 ILE A O 1
ATOM 1053 N N . LYS A 1 129 ? -8.600 -0.307 21.038 1.00 87.38 129 LYS A N 1
ATOM 1054 C CA . LYS A 1 129 ? -9.629 0.719 20.830 1.00 87.38 129 LYS A CA 1
ATOM 1055 C C . LYS A 1 129 ? -11.015 0.112 20.630 1.00 87.38 129 LYS A C 1
ATOM 1057 O O . LYS A 1 129 ? -11.974 0.636 21.195 1.00 87.38 129 LYS A O 1
ATOM 1062 N N . ASP A 1 130 ? -11.112 -0.971 19.871 1.00 86.19 130 ASP A N 1
ATOM 1063 C CA . ASP A 1 130 ? -12.383 -1.646 19.619 1.00 86.19 130 ASP A CA 1
ATOM 1064 C C . ASP A 1 130 ? -12.902 -2.363 20.875 1.00 86.19 130 ASP A C 1
ATOM 1066 O O . ASP A 1 130 ? -14.087 -2.261 21.187 1.00 86.19 130 ASP A O 1
ATOM 1070 N N . LEU A 1 131 ? -12.029 -2.986 21.674 1.00 88.81 131 LEU A N 1
ATOM 1071 C CA . LEU A 1 131 ? -12.404 -3.586 22.961 1.00 88.81 131 LEU A CA 1
ATOM 1072 C C . LEU A 1 131 ? -12.930 -2.542 23.955 1.00 88.81 131 LEU A C 1
ATOM 1074 O O . LEU A 1 131 ? -13.962 -2.759 24.592 1.00 88.81 131 LEU A O 1
ATOM 1078 N N . LYS A 1 132 ? -12.266 -1.382 24.066 1.00 87.12 132 LYS A N 1
ATOM 1079 C CA . LYS A 1 132 ? -12.743 -0.266 24.905 1.00 87.12 132 LYS A CA 1
ATOM 1080 C C . LYS A 1 132 ? -14.116 0.229 24.457 1.00 87.12 132 LYS A C 1
ATOM 1082 O O . LYS A 1 132 ? -14.978 0.490 25.291 1.00 87.12 132 LYS A O 1
ATOM 1087 N N . PHE A 1 133 ? -14.324 0.330 23.149 1.00 84.00 133 PHE A N 1
ATOM 1088 C CA . PHE A 1 133 ? -15.601 0.736 22.578 1.00 84.00 133 PHE A CA 1
ATOM 1089 C C . PHE A 1 133 ? -16.724 -0.267 22.877 1.00 84.00 133 PHE A C 1
ATOM 1091 O O . PHE A 1 133 ? -17.813 0.138 23.280 1.00 84.00 133 PHE A O 1
ATOM 1098 N N . LEU A 1 134 ? -16.455 -1.569 22.739 1.00 85.06 134 LEU A N 1
ATOM 1099 C CA . LEU A 1 134 ? -17.408 -2.627 23.080 1.00 85.06 134 LEU A CA 1
ATOM 1100 C C . LEU A 1 134 ? -17.754 -2.633 24.572 1.00 85.06 134 LEU A C 1
ATOM 1102 O O . LEU A 1 134 ? -18.921 -2.793 24.925 1.00 85.06 134 LEU A O 1
ATOM 1106 N N . ARG A 1 135 ? -16.766 -2.415 25.448 1.00 85.75 135 ARG A N 1
ATOM 1107 C CA . ARG A 1 135 ? -16.986 -2.324 26.896 1.00 85.75 135 ARG A CA 1
ATOM 1108 C C . ARG A 1 135 ? -17.887 -1.143 27.264 1.00 85.75 135 ARG A C 1
ATOM 1110 O O . ARG A 1 135 ? -18.881 -1.348 27.950 1.00 85.75 135 ARG A O 1
ATOM 1117 N N . ALA A 1 136 ? -17.606 0.048 26.737 1.00 82.12 136 ALA A N 1
ATOM 1118 C CA . ALA A 1 136 ? -18.432 1.233 26.974 1.00 82.12 136 ALA A CA 1
ATOM 1119 C C . ALA A 1 136 ? -19.872 1.061 26.456 1.00 82.12 136 ALA A C 1
ATOM 1121 O O . ALA A 1 136 ? -20.822 1.493 27.099 1.00 82.12 136 ALA A O 1
ATOM 1122 N N . ALA A 1 137 ? -20.054 0.388 25.315 1.00 79.25 137 ALA A N 1
ATOM 1123 C CA . ALA A 1 137 ? -21.383 0.078 24.788 1.00 79.25 137 ALA A CA 1
ATOM 1124 C C . ALA A 1 137 ? -22.150 -0.945 25.647 1.00 79.25 137 ALA A C 1
ATOM 1126 O O . ALA A 1 137 ? -23.379 -0.925 25.659 1.00 79.25 137 ALA A O 1
ATOM 1127 N N . LYS A 1 138 ? -21.439 -1.838 26.348 1.00 76.88 138 LYS A N 1
ATOM 1128 C CA . LYS A 1 138 ? -22.028 -2.818 27.268 1.00 76.88 138 LYS A CA 1
ATOM 1129 C C . LYS A 1 138 ? -22.428 -2.191 28.606 1.00 76.88 138 LYS A C 1
ATOM 1131 O O . LYS A 1 138 ? -23.437 -2.593 29.156 1.00 76.88 138 LYS A O 1
ATOM 1136 N N . GLU A 1 139 ? -21.669 -1.212 29.098 1.00 74.06 139 GLU A N 1
ATOM 1137 C CA . GLU A 1 139 ? -21.950 -0.478 30.347 1.00 74.06 139 GLU A CA 1
ATOM 1138 C C . GLU A 1 139 ? -23.117 0.528 30.214 1.00 74.06 139 GLU A C 1
ATOM 1140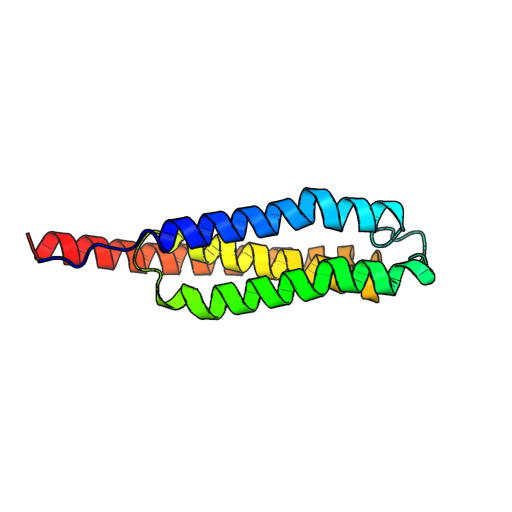 O O . GLU A 1 139 ? -23.661 0.975 31.217 1.00 74.06 139 GLU A O 1
ATOM 1145 N N . GLN A 1 140 ? -23.523 0.877 28.987 1.00 61.50 140 GLN A N 1
ATOM 1146 C CA . GLN A 1 140 ? -24.689 1.731 28.699 1.00 61.50 140 GLN A CA 1
ATOM 1147 C C . GLN A 1 140 ? -26.011 0.956 28.526 1.00 61.50 140 GLN A C 1
ATOM 1149 O O . GLN A 1 140 ? -27.032 1.566 28.201 1.00 61.50 140 GLN A O 1
ATOM 1154 N N . LYS A 1 141 ? -25.984 -0.371 28.679 1.00 50.16 141 LYS A N 1
ATOM 1155 C CA . LYS A 1 141 ? -27.140 -1.268 28.573 1.00 50.16 141 LYS A CA 1
ATOM 1156 C C . LYS A 1 141 ? -27.530 -1.786 29.948 1.00 50.16 141 LYS A C 1
ATOM 1158 O O . LYS A 1 141 ? -28.752 -1.919 30.159 1.00 50.16 141 LYS A O 1
#

pLDDT: mean 85.52, std 11.25, range [32.75, 96.06]

Radius of gyration: 18.28 Å; Cα contacts (8 Å, |Δi|>4): 140; chains: 1; bounding box: 50×20×53 Å

Sequence (141 aa):
MAPARKNTDFYMLAASAAAFLYFIFIAIPYGDSHNFFSEASVPEGNQVWPYFLLTTPALILYLIFIFKWIRRIHFLRWLNYPVIIFNVNFIFLICLSAFNGGTVFWLIFITGPVSLLLTGIFFTIGLIKDLKFLRAAKEQK

Solvent-accessible surface area (backbone atoms only — not comparable to full-atom values): 7542 Å² total; per-residue (Å²): 134,84,75,84,75,70,67,52,47,57,52,53,48,51,51,51,48,51,53,51,49,47,41,65,72,47,50,46,55,54,33,52,78,42,26,21,65,30,79,90,44,78,44,47,75,88,48,36,62,62,48,41,64,61,38,45,56,54,50,52,52,51,50,54,50,46,69,73,43,60,84,66,50,81,52,64,35,34,57,47,42,21,53,52,52,44,48,54,54,53,52,50,49,58,44,45,18,57,79,52,19,20,59,41,57,61,49,44,70,61,46,44,60,53,46,52,51,49,24,54,51,33,23,52,54,16,41,55,52,37,52,52,50,52,50,57,60,56,75,77,105

Foldseek 3Di:
DPPPQPPLQVVLVVLLVVLVVLCVPPLVVLCVVQQLQPPVDDGDPVCLVVSLVSQVVSLVVNVVVCVVRVVSNQAPQLPNQLSSLLSNLVSVLSNCSSPVRNCSVVVCVVCVVVSVVSSVVSNVVRVVSNVVSVVVVVVVD

Mean predicted aligned error: 6.15 Å